Protein AF-A0A062BTD9-F1 (afdb_monomer_lite)

Secondary structure (DSSP, 8-state):
------TT-EEEEEEE-GGG--EEEEEEETTT--EEEEEESSS-HHHHHHHHHHHHTTS-HHHH--

pLDDT: mean 84.96, std 15.22, range [45.41, 97.69]

Structure (mmCIF, N/CA/C/O backbone):
data_AF-A0A062BTD9-F1
#
_entry.id   AF-A0A062BTD9-F1
#
loop_
_atom_site.group_PDB
_atom_site.id
_atom_site.type_symbol
_atom_site.label_atom_id
_atom_site.label_alt_id
_atom_site.label_comp_id
_atom_site.label_asym_id
_atom_site.label_entity_id
_atom_site.label_seq_id
_atom_site.pdbx_PDB_ins_code
_atom_site.Cartn_x
_atom_site.Cartn_y
_atom_site.Cartn_z
_atom_site.occupancy
_atom_site.B_iso_or_equiv
_atom_site.auth_seq_id
_atom_site.auth_comp_id
_atom_site.auth_asym_id
_atom_site.auth_atom_id
_atom_site.pdbx_PDB_model_num
ATOM 1 N N . VAL A 1 1 ? -6.280 15.987 -24.769 1.00 45.41 1 VAL A N 1
ATOM 2 C CA . VAL A 1 1 ? -6.273 14.862 -23.801 1.00 45.41 1 VAL A CA 1
ATOM 3 C C . VAL A 1 1 ? -4.956 14.121 -23.982 1.00 45.41 1 VAL A C 1
ATOM 5 O O . VAL A 1 1 ? -4.768 13.526 -25.029 1.00 45.41 1 VAL A O 1
ATOM 8 N N . GLN A 1 2 ? -3.995 14.291 -23.064 1.00 46.03 2 GLN A N 1
ATOM 9 C CA . GLN A 1 2 ? -2.634 13.740 -23.197 1.00 46.03 2 GLN A CA 1
ATOM 10 C C . GLN A 1 2 ? -2.650 12.211 -23.088 1.00 46.03 2 GLN A C 1
ATOM 12 O O . GLN A 1 2 ? -3.111 11.661 -22.086 1.00 46.03 2 GLN A O 1
ATOM 17 N N . GLU A 1 3 ? -2.148 11.539 -24.121 1.00 51.97 3 GLU A N 1
ATOM 18 C CA . GLU A 1 3 ? -2.018 10.086 -24.168 1.00 51.97 3 GLU A CA 1
ATOM 19 C C . GLU A 1 3 ? -0.890 9.618 -23.237 1.00 51.97 3 GLU A C 1
ATOM 21 O O . GLU A 1 3 ? 0.298 9.780 -23.506 1.00 51.97 3 GLU A O 1
ATOM 26 N N . ARG A 1 4 ? -1.295 9.036 -22.105 1.00 53.47 4 ARG A N 1
ATOM 27 C CA . ARG A 1 4 ? -0.443 8.429 -21.077 1.00 53.47 4 ARG A CA 1
ATOM 28 C C . ARG A 1 4 ? 0.011 7.042 -21.563 1.00 53.47 4 ARG A C 1
ATOM 30 O O . ARG A 1 4 ? -0.632 6.054 -21.234 1.00 53.47 4 ARG A O 1
ATOM 37 N N . LYS A 1 5 ? 1.065 6.971 -22.381 1.00 46.97 5 LYS A N 1
ATOM 38 C CA . LYS A 1 5 ? 1.590 5.721 -22.982 1.00 46.97 5 LYS A CA 1
ATOM 39 C C . LYS A 1 5 ? 3.054 5.448 -22.607 1.00 46.97 5 LYS A C 1
ATOM 41 O O . LYS A 1 5 ? 3.863 5.116 -23.466 1.00 46.97 5 LYS A O 1
ATOM 46 N N . ILE A 1 6 ? 3.412 5.615 -21.334 1.00 51.88 6 ILE A N 1
ATOM 47 C CA . ILE A 1 6 ? 4.749 5.250 -20.841 1.00 51.88 6 ILE A CA 1
ATOM 48 C C . ILE A 1 6 ? 4.580 4.116 -19.817 1.00 51.88 6 ILE A C 1
ATOM 50 O O . ILE A 1 6 ? 3.863 4.314 -18.829 1.00 51.88 6 ILE A O 1
ATOM 54 N N . PRO A 1 7 ? 5.165 2.925 -20.050 1.00 52.31 7 PRO A N 1
ATOM 55 C CA . PRO A 1 7 ? 5.306 1.887 -19.029 1.00 52.31 7 PRO A CA 1
ATOM 56 C C . PRO A 1 7 ? 5.988 2.467 -17.786 1.00 52.31 7 PRO A C 1
ATOM 58 O O . PRO A 1 7 ? 7.015 3.126 -17.916 1.00 52.31 7 PRO A O 1
ATOM 61 N N . GLY A 1 8 ? 5.402 2.274 -16.602 1.00 57.62 8 GLY A N 1
ATOM 62 C CA . GLY A 1 8 ? 5.894 2.894 -15.362 1.00 57.62 8 GLY A CA 1
ATOM 63 C C . GLY A 1 8 ? 5.109 4.122 -14.882 1.00 57.62 8 GLY A C 1
ATOM 64 O O . GLY A 1 8 ? 5.476 4.745 -13.887 1.00 57.62 8 GLY A O 1
ATOM 65 N N . HIS A 1 9 ? 3.996 4.471 -15.536 1.00 71.12 9 HIS A N 1
ATOM 66 C CA . HIS A 1 9 ? 3.043 5.435 -14.983 1.00 71.12 9 HIS A CA 1
ATOM 67 C C . HIS A 1 9 ? 2.196 4.766 -13.896 1.00 71.12 9 HIS A C 1
ATOM 69 O O . HIS A 1 9 ? 1.138 4.191 -14.167 1.00 71.12 9 HIS A O 1
ATOM 75 N N . TRP A 1 10 ? 2.687 4.851 -12.666 1.00 80.88 10 TRP A N 1
ATOM 76 C CA . TRP A 1 10 ? 1.991 4.373 -11.483 1.00 80.88 10 TRP A CA 1
ATOM 77 C C . TRP A 1 10 ? 1.033 5.437 -10.946 1.00 80.88 10 TRP A C 1
ATOM 79 O O . TRP A 1 10 ? 1.420 6.589 -10.757 1.00 80.88 10 TRP A O 1
ATOM 89 N N . GLU A 1 11 ? -0.208 5.048 -10.672 1.00 87.31 11 GLU A N 1
ATOM 90 C CA . GLU A 1 11 ? -1.139 5.833 -9.855 1.00 87.31 11 GLU A CA 1
ATOM 91 C C . GLU A 1 11 ? -1.270 5.178 -8.485 1.00 87.31 11 GLU A C 1
ATOM 93 O O . GLU A 1 11 ? -1.320 3.951 -8.382 1.00 87.31 11 GLU A O 1
ATOM 98 N N . ALA A 1 12 ? -1.312 5.995 -7.436 1.00 90.12 12 ALA A N 1
ATOM 99 C CA . ALA A 1 12 ? -1.509 5.523 -6.078 1.00 90.12 12 ALA A CA 1
ATOM 100 C C . ALA A 1 12 ? -2.626 6.314 -5.404 1.00 90.12 12 ALA A C 1
ATOM 102 O O . ALA A 1 12 ? -2.568 7.540 -5.354 1.00 90.12 12 ALA A O 1
ATOM 103 N N . ASP A 1 13 ? -3.593 5.595 -4.844 1.00 93.00 13 ASP A N 1
ATOM 104 C CA . ASP A 1 13 ? -4.679 6.153 -4.041 1.00 93.00 13 ASP A CA 1
ATOM 105 C C . ASP A 1 13 ? -4.716 5.502 -2.658 1.00 93.00 13 ASP A C 1
ATOM 107 O O . ASP A 1 13 ? -4.249 4.376 -2.453 1.00 93.00 13 ASP A O 1
ATOM 111 N N . LEU A 1 14 ? -5.330 6.201 -1.705 1.00 95.31 14 LEU A N 1
ATOM 112 C CA . LEU A 1 14 ? -5.582 5.699 -0.362 1.00 95.31 14 LEU A CA 1
ATOM 113 C C . LEU A 1 14 ? -7.082 5.484 -0.151 1.00 95.31 14 LEU A C 1
ATOM 115 O O . LEU A 1 14 ? -7.870 6.424 -0.219 1.00 95.31 14 LEU A O 1
ATOM 119 N N . ILE A 1 15 ? -7.467 4.256 0.191 1.00 96.25 15 ILE A N 1
ATOM 120 C CA . ILE A 1 15 ? -8.841 3.911 0.560 1.00 96.25 15 ILE A CA 1
ATOM 121 C C . ILE A 1 15 ? -8.957 3.885 2.082 1.00 96.25 15 ILE A C 1
ATOM 123 O O . ILE A 1 15 ? -8.162 3.242 2.773 1.00 96.25 15 ILE A O 1
ATOM 127 N N . LYS A 1 16 ? -9.986 4.552 2.606 1.00 97.19 16 LYS A N 1
ATOM 128 C CA . LYS A 1 16 ? -10.364 4.528 4.021 1.00 97.19 16 LYS A CA 1
ATOM 129 C C . LYS A 1 16 ? -11.621 3.686 4.211 1.00 97.19 16 LYS A C 1
ATOM 131 O O . LYS A 1 16 ? -12.616 3.879 3.518 1.00 97.19 16 LYS A O 1
ATOM 136 N N . GLY A 1 17 ? -11.566 2.750 5.155 1.00 95.81 17 GLY A N 1
ATOM 137 C CA . GLY A 1 17 ? -12.729 1.960 5.548 1.00 95.81 17 GLY A CA 1
ATOM 138 C C . GLY A 1 17 ? -13.704 2.741 6.429 1.00 95.81 17 GLY A C 1
ATOM 139 O O . GLY A 1 17 ? -13.460 3.894 6.797 1.00 95.81 17 GLY A O 1
ATOM 140 N N . LYS A 1 18 ? -14.803 2.079 6.808 1.00 97.00 18 LYS A N 1
ATOM 141 C CA . LYS A 1 18 ? -15.853 2.644 7.668 1.00 97.00 18 LYS A CA 1
ATOM 142 C C . LYS A 1 18 ? -15.267 3.302 8.923 1.00 97.00 18 LYS A C 1
ATOM 144 O O . LYS A 1 18 ? -14.381 2.748 9.575 1.00 97.00 18 LYS A O 1
ATOM 149 N N . ASP A 1 19 ? -15.779 4.488 9.247 1.00 96.50 19 ASP A N 1
ATOM 150 C CA . ASP A 1 19 ? -15.355 5.314 10.384 1.00 96.50 19 ASP A CA 1
ATOM 151 C C . ASP A 1 19 ? -13.834 5.575 10.431 1.00 96.50 19 ASP A C 1
ATOM 153 O O . ASP A 1 19 ? -13.268 5.766 11.504 1.00 96.50 19 ASP A O 1
ATOM 157 N N . ASN A 1 20 ? -13.142 5.529 9.285 1.00 93.50 20 ASN A N 1
ATOM 158 C CA . ASN A 1 20 ? -11.683 5.637 9.167 1.00 93.50 20 ASN A CA 1
ATOM 159 C C . ASN A 1 20 ? -10.870 4.561 9.918 1.00 93.50 20 ASN A C 1
ATOM 161 O O . ASN A 1 20 ? -9.651 4.717 10.052 1.00 93.50 20 ASN A O 1
ATOM 165 N N . LYS A 1 21 ? -11.503 3.460 10.350 1.00 95.56 21 LYS A N 1
ATOM 166 C CA . LYS A 1 21 ? -10.894 2.411 11.196 1.00 95.56 21 LYS A CA 1
ATOM 167 C C . LYS A 1 21 ? -9.915 1.486 10.470 1.00 95.56 21 LYS A C 1
ATOM 169 O O . LYS A 1 21 ? -9.146 0.792 11.122 1.00 95.56 21 LYS A O 1
ATOM 174 N N . SER A 1 22 ? -9.920 1.475 9.141 1.00 96.62 22 SER A N 1
ATOM 175 C CA . SER A 1 22 ? -8.953 0.734 8.327 1.00 96.62 22 SER A CA 1
ATOM 176 C C . SER A 1 22 ? -8.475 1.578 7.151 1.00 96.62 22 SER A C 1
ATOM 178 O O . SER A 1 22 ? -9.118 2.567 6.775 1.00 96.62 22 SER A O 1
ATOM 180 N N . SER A 1 23 ? -7.319 1.213 6.593 1.00 97.69 23 SER A N 1
ATOM 181 C CA . SER A 1 23 ? -6.768 1.881 5.414 1.00 97.69 23 SER A CA 1
ATOM 182 C C . SER A 1 23 ? -6.081 0.876 4.494 1.00 97.69 23 SER A C 1
ATOM 184 O O . SER A 1 23 ? -5.431 -0.058 4.966 1.00 97.69 23 SER A O 1
ATOM 186 N N . ILE A 1 24 ? -6.213 1.088 3.188 1.00 97.31 24 ILE A N 1
ATOM 187 C CA . ILE A 1 24 ? -5.540 0.311 2.145 1.00 97.31 24 ILE A CA 1
ATOM 188 C C . ILE A 1 24 ? -4.873 1.300 1.194 1.00 97.31 24 ILE A C 1
ATOM 190 O O . ILE A 1 24 ? -5.535 2.211 0.699 1.00 97.31 24 ILE A O 1
ATOM 194 N N . ALA A 1 25 ? -3.580 1.122 0.934 1.00 96.69 25 ALA A N 1
ATOM 195 C CA . ALA A 1 25 ? -2.926 1.774 -0.193 1.00 96.69 25 ALA A CA 1
ATOM 196 C C . ALA A 1 25 ? -3.190 0.963 -1.461 1.00 96.69 25 ALA A C 1
ATOM 198 O O . ALA A 1 25 ? -3.115 -0.268 -1.450 1.00 96.69 25 ALA A O 1
ATOM 199 N N . THR A 1 26 ? -3.468 1.667 -2.546 1.00 95.06 26 THR A N 1
ATOM 200 C CA . THR A 1 26 ? -3.599 1.093 -3.882 1.00 95.06 26 THR A CA 1
ATOM 201 C C . THR A 1 26 ? -2.451 1.587 -4.746 1.00 95.06 26 THR A C 1
ATOM 203 O O . THR A 1 26 ? -2.009 2.725 -4.596 1.00 95.06 26 THR A O 1
ATOM 206 N N . LEU A 1 27 ? -1.945 0.723 -5.619 1.00 92.38 27 LEU A N 1
ATOM 207 C CA . LEU A 1 27 ? -0.921 1.069 -6.595 1.00 92.38 27 LEU A CA 1
ATOM 208 C C . LEU A 1 27 ? -1.258 0.385 -7.920 1.00 92.38 27 LEU A C 1
ATOM 210 O O . LEU A 1 27 ? -1.354 -0.841 -7.980 1.00 92.38 27 LEU A O 1
ATOM 214 N N . ILE A 1 28 ? -1.479 1.185 -8.959 1.00 90.12 28 ILE A N 1
ATOM 215 C CA . ILE A 1 28 ? -2.013 0.738 -10.246 1.00 90.12 28 ILE A CA 1
ATOM 216 C C . ILE A 1 28 ? -1.016 1.059 -11.358 1.00 90.12 28 ILE A C 1
ATOM 218 O O . ILE A 1 28 ? -0.636 2.217 -11.534 1.00 90.12 28 ILE A O 1
ATOM 222 N N . GLU A 1 29 ? -0.640 0.050 -12.147 1.00 87.19 29 GLU A N 1
ATOM 223 C CA . GLU A 1 29 ? 0.084 0.244 -13.408 1.00 87.19 29 GLU A CA 1
ATOM 224 C C . GLU A 1 29 ? -0.937 0.368 -14.539 1.00 87.19 29 GLU A C 1
ATOM 226 O O . GLU A 1 29 ? -1.752 -0.526 -14.777 1.00 87.19 29 GLU A O 1
ATOM 231 N N . ARG A 1 30 ? -0.950 1.507 -15.226 1.00 83.38 30 ARG A N 1
ATOM 232 C CA . ARG A 1 30 ? -2.081 1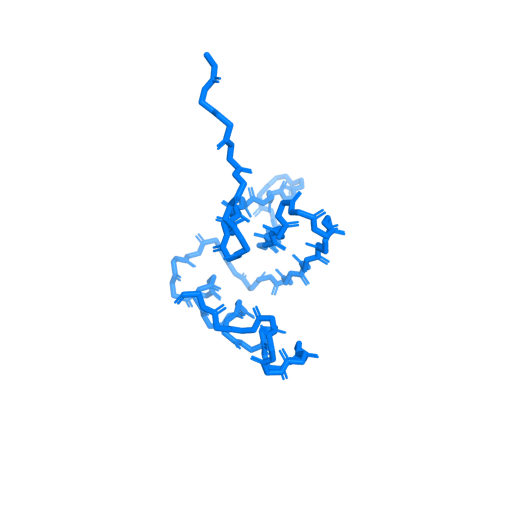.869 -16.092 1.00 83.38 30 ARG A CA 1
ATOM 233 C C . ARG A 1 30 ? -2.145 1.134 -17.419 1.00 83.38 30 ARG A C 1
ATOM 235 O O . ARG A 1 30 ? -3.227 1.070 -18.004 1.00 83.38 30 ARG A O 1
ATOM 242 N N . ASN A 1 31 ? -1.023 0.615 -17.906 1.00 79.38 31 ASN A N 1
ATOM 243 C CA . ASN A 1 31 ? -0.974 -0.069 -19.194 1.00 79.38 31 ASN A CA 1
ATOM 244 C C . ASN A 1 31 ? -1.470 -1.514 -19.055 1.00 79.38 31 ASN A C 1
ATOM 246 O O . ASN A 1 31 ? -2.337 -1.961 -19.802 1.00 79.38 31 ASN A O 1
ATOM 250 N N . THR A 1 32 ? -0.957 -2.219 -18.054 1.00 83.44 32 THR A N 1
ATOM 251 C CA . THR A 1 32 ? -1.264 -3.616 -17.728 1.00 83.44 32 THR A CA 1
ATOM 252 C C . THR A 1 32 ? -2.495 -3.759 -16.838 1.00 83.44 32 THR A C 1
ATOM 254 O O . THR A 1 32 ? -3.047 -4.852 -16.735 1.00 83.44 32 THR A O 1
ATOM 257 N N . ARG A 1 33 ? -2.944 -2.665 -16.205 1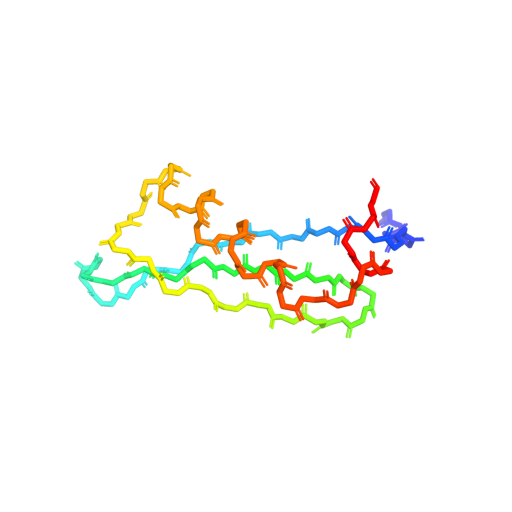.00 86.62 33 ARG A N 1
ATOM 258 C CA . ARG A 1 33 ? -4.013 -2.637 -15.190 1.00 86.62 33 ARG A CA 1
ATOM 259 C C . ARG A 1 33 ? -3.714 -3.528 -13.985 1.00 86.62 33 ARG A C 1
ATOM 261 O O . ARG A 1 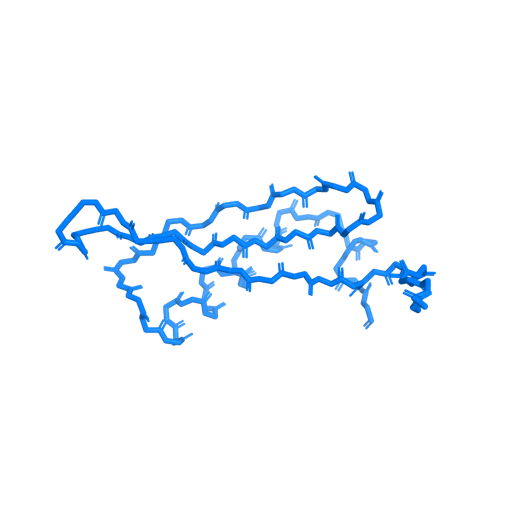33 ? -4.632 -3.954 -13.283 1.00 86.62 33 ARG A O 1
ATOM 268 N N . LEU A 1 34 ? -2.435 -3.797 -13.735 1.00 87.31 34 LEU A N 1
ATOM 269 C CA . LEU A 1 34 ? -1.997 -4.470 -12.526 1.00 87.31 34 LEU A CA 1
ATOM 270 C C . LEU A 1 34 ? -2.347 -3.596 -11.320 1.00 87.31 34 LEU A C 1
ATOM 272 O O . LEU A 1 34 ? -1.953 -2.434 -11.266 1.00 87.31 34 LEU A O 1
ATOM 276 N N . CYS A 1 35 ? -3.074 -4.167 -10.362 1.00 91.31 35 CYS A N 1
ATOM 277 C CA . CYS A 1 35 ? -3.478 -3.493 -9.136 1.00 91.31 35 CYS A CA 1
ATOM 278 C C . CYS A 1 35 ? -2.860 -4.200 -7.932 1.00 91.31 35 CYS A C 1
ATOM 280 O O . CYS A 1 35 ? -3.047 -5.402 -7.738 1.00 91.31 35 CYS A O 1
ATOM 282 N N . ILE A 1 36 ? -2.137 -3.438 -7.120 1.00 92.88 36 ILE A N 1
ATOM 283 C CA . ILE A 1 36 ? -1.594 -3.873 -5.840 1.00 92.88 36 ILE A CA 1
ATOM 284 C C . ILE A 1 36 ? -2.409 -3.219 -4.731 1.00 92.88 36 ILE A C 1
ATOM 286 O O . ILE A 1 36 ? -2.596 -2.002 -4.723 1.00 92.88 36 ILE A O 1
ATOM 290 N N . LEU A 1 37 ? -2.842 -4.032 -3.770 1.00 95.44 37 LEU A N 1
ATOM 291 C CA . LEU A 1 37 ? -3.505 -3.585 -2.551 1.00 95.44 37 LEU A CA 1
ATOM 292 C C . LEU A 1 37 ? -2.616 -3.910 -1.355 1.00 95.44 37 LEU A C 1
ATOM 294 O O . LEU A 1 37 ? -2.220 -5.060 -1.167 1.00 95.44 37 LEU A O 1
ATOM 298 N N . ALA A 1 38 ? -2.327 -2.905 -0.535 1.00 95.75 38 ALA A N 1
ATOM 299 C CA . ALA A 1 38 ? -1.535 -3.066 0.674 1.00 95.75 38 ALA A CA 1
ATOM 300 C C . ALA A 1 38 ? -2.322 -2.567 1.889 1.00 95.75 38 ALA A C 1
ATOM 302 O O . ALA A 1 38 ? -2.620 -1.377 2.007 1.00 95.75 38 ALA A O 1
ATOM 303 N N . THR A 1 39 ? -2.658 -3.481 2.799 1.00 96.00 39 THR A N 1
ATOM 304 C CA . THR A 1 39 ? -3.287 -3.138 4.080 1.00 96.00 39 THR A CA 1
ATOM 305 C C . THR A 1 39 ? -2.318 -2.328 4.930 1.00 96.00 39 THR A C 1
ATOM 307 O O . THR A 1 39 ? -1.151 -2.694 5.069 1.00 96.00 39 THR A O 1
ATOM 310 N N . LEU A 1 40 ? -2.805 -1.238 5.520 1.00 97.38 40 LEU A N 1
ATOM 311 C CA . LEU A 1 40 ? -1.987 -0.337 6.322 1.00 97.38 40 LEU A CA 1
ATOM 312 C C . LEU A 1 40 ? -2.430 -0.343 7.789 1.00 97.38 40 LEU A C 1
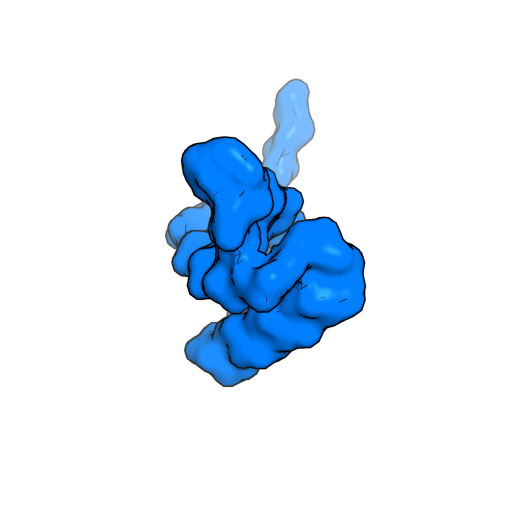ATOM 314 O O . LEU A 1 40 ? -3.634 -0.367 8.059 1.00 97.38 40 LEU A O 1
ATOM 318 N N . PRO A 1 41 ? -1.485 -0.236 8.740 1.00 95.12 41 PRO A N 1
ATOM 319 C CA . PRO A 1 41 ? -1.813 -0.059 10.153 1.00 95.12 41 PRO A CA 1
ATOM 320 C C . PRO A 1 41 ? -2.419 1.325 10.439 1.00 95.12 41 PRO A C 1
ATOM 322 O O . PRO A 1 41 ? -3.233 1.469 11.345 1.00 95.12 41 PRO A O 1
ATOM 325 N N . ASP A 1 42 ? -2.050 2.344 9.658 1.00 94.88 42 ASP A N 1
ATOM 326 C CA . ASP A 1 42 ? -2.615 3.691 9.702 1.00 94.88 42 ASP A CA 1
ATOM 327 C C . ASP A 1 42 ? -2.481 4.401 8.337 1.00 94.88 42 ASP A C 1
ATOM 329 O O . ASP A 1 42 ? -1.912 3.867 7.388 1.00 94.88 42 ASP A O 1
ATOM 333 N N . ALA A 1 43 ? -3.042 5.608 8.223 1.00 94.44 43 ALA A N 1
ATOM 334 C CA . ALA A 1 43 ? -3.044 6.410 6.995 1.00 94.44 43 ALA A CA 1
ATOM 335 C C . ALA A 1 43 ? -1.830 7.357 6.875 1.00 94.44 43 ALA A C 1
ATOM 3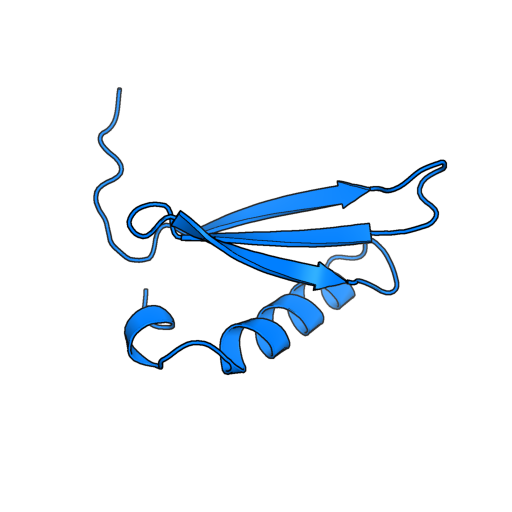37 O O . ALA A 1 43 ? -1.913 8.384 6.202 1.00 94.44 43 ALA A O 1
ATOM 338 N N . LYS A 1 44 ? -0.716 7.071 7.562 1.00 95.38 44 LYS A N 1
ATOM 339 C CA . LYS A 1 44 ? 0.467 7.942 7.534 1.00 95.38 44 LYS A CA 1
ATOM 340 C C . LYS A 1 44 ? 1.346 7.649 6.324 1.00 95.38 44 LYS A C 1
ATOM 342 O O . LYS A 1 44 ? 1.485 6.502 5.901 1.00 95.38 44 LYS A O 1
ATOM 347 N N . ALA A 1 45 ? 2.022 8.687 5.835 1.00 94.25 45 ALA A N 1
ATOM 348 C CA . ALA A 1 45 ? 2.924 8.596 4.689 1.00 94.25 45 ALA A CA 1
ATOM 349 C C . ALA A 1 45 ? 4.015 7.523 4.863 1.00 94.25 45 ALA A C 1
ATOM 351 O O . ALA A 1 45 ? 4.330 6.802 3.920 1.00 94.25 45 ALA A O 1
ATOM 352 N N . GLU A 1 46 ? 4.566 7.371 6.070 1.00 96.50 46 GLU A N 1
ATOM 353 C CA . GLU A 1 46 ? 5.598 6.368 6.345 1.00 96.50 46 GLU A CA 1
ATOM 354 C C . GLU A 1 46 ? 5.065 4.931 6.255 1.00 96.50 46 GLU A C 1
ATOM 356 O O . GLU A 1 46 ? 5.692 4.080 5.618 1.00 96.50 46 GLU A O 1
ATOM 361 N N . SER A 1 47 ? 3.881 4.675 6.820 1.00 96.31 47 SER A N 1
ATOM 362 C CA . SER A 1 47 ? 3.193 3.385 6.723 1.00 96.31 47 SER A CA 1
ATOM 363 C C . SER A 1 47 ? 2.868 3.033 5.272 1.00 96.31 47 SER A C 1
ATOM 365 O O . SER A 1 47 ? 3.130 1.909 4.846 1.00 96.31 47 SER A O 1
ATOM 367 N N . VAL A 1 48 ? 2.370 4.005 4.497 1.00 94.75 48 VAL A N 1
ATOM 368 C CA . VAL A 1 48 ? 2.103 3.853 3.056 1.00 94.75 48 VAL A CA 1
ATOM 369 C C . VAL A 1 48 ? 3.385 3.506 2.302 1.00 94.75 48 VAL A C 1
ATOM 371 O O . VAL A 1 48 ? 3.417 2.505 1.588 1.00 94.75 48 VAL A O 1
ATOM 374 N N . ARG A 1 49 ? 4.461 4.284 2.494 1.00 94.31 49 ARG A N 1
ATOM 375 C CA . ARG A 1 49 ? 5.753 4.049 1.833 1.00 94.31 49 ARG A CA 1
ATOM 376 C C . ARG A 1 49 ? 6.256 2.641 2.118 1.00 94.31 49 ARG A C 1
ATOM 378 O O . ARG A 1 49 ? 6.582 1.914 1.188 1.00 94.31 49 ARG A O 1
ATOM 385 N N . LYS A 1 50 ? 6.299 2.249 3.395 1.00 96.00 50 LYS A N 1
ATOM 386 C CA . LYS A 1 50 ? 6.790 0.931 3.809 1.00 96.00 50 LYS A CA 1
ATOM 387 C C . LYS A 1 50 ? 5.961 -0.189 3.181 1.00 96.00 50 LYS A C 1
ATOM 389 O O . LYS A 1 50 ? 6.533 -1.103 2.600 1.00 96.00 50 LYS A O 1
ATOM 394 N N . ALA A 1 51 ? 4.636 -0.102 3.258 1.00 95.06 51 ALA A N 1
ATOM 395 C CA . ALA A 1 51 ? 3.753 -1.138 2.737 1.00 95.06 51 ALA A CA 1
ATOM 396 C C . ALA A 1 51 ? 3.857 -1.282 1.210 1.00 95.06 51 ALA A C 1
ATOM 398 O O . ALA A 1 51 ? 3.949 -2.402 0.714 1.00 95.06 51 ALA A O 1
ATOM 399 N N . LEU A 1 52 ? 3.913 -0.170 0.468 1.00 91.75 52 LEU A N 1
ATOM 400 C CA . LEU A 1 52 ? 4.085 -0.203 -0.985 1.00 91.75 52 LEU A CA 1
ATOM 401 C C . LEU A 1 52 ? 5.480 -0.693 -1.395 1.00 91.75 52 LEU A C 1
ATOM 403 O O . LEU A 1 52 ? 5.582 -1.491 -2.324 1.00 91.75 52 LEU A O 1
ATOM 407 N N . THR A 1 53 ? 6.549 -0.299 -0.690 1.00 91.69 53 THR A N 1
ATOM 408 C CA . THR A 1 53 ? 7.897 -0.844 -0.929 1.00 91.69 53 THR A CA 1
ATOM 409 C C . THR A 1 53 ? 7.927 -2.359 -0.740 1.00 91.69 53 THR A C 1
ATOM 411 O O . THR A 1 53 ? 8.498 -3.055 -1.576 1.00 91.69 53 THR A O 1
ATOM 414 N N . GLU A 1 54 ? 7.308 -2.885 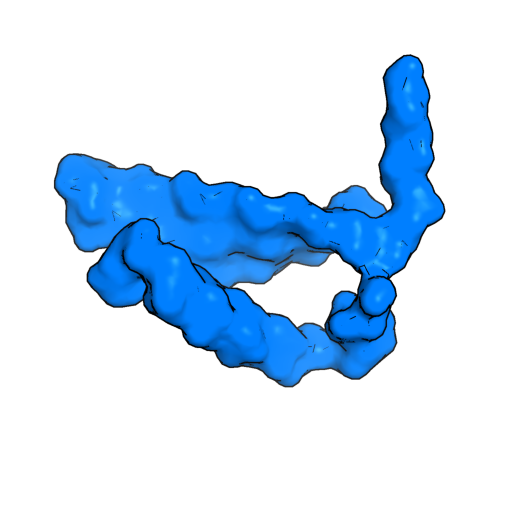0.321 1.00 93.38 54 GLU A N 1
ATOM 415 C CA . GLU A 1 54 ? 7.219 -4.334 0.531 1.00 93.38 54 GLU A CA 1
ATOM 416 C C . GLU A 1 54 ? 6.371 -5.015 -0.549 1.00 93.38 54 GLU A C 1
ATOM 418 O O . GLU A 1 54 ? 6.780 -6.039 -1.089 1.00 93.38 54 GLU A O 1
ATOM 423 N N . ALA A 1 55 ? 5.232 -4.430 -0.923 1.00 90.38 55 ALA A N 1
ATOM 424 C CA . ALA A 1 55 ? 4.357 -4.998 -1.944 1.00 90.38 55 ALA A CA 1
ATOM 425 C C . ALA A 1 55 ? 5.032 -5.061 -3.330 1.00 90.38 55 ALA A C 1
ATOM 427 O O . ALA A 1 55 ? 4.903 -6.052 -4.049 1.00 90.38 55 ALA A O 1
ATOM 428 N N . LEU A 1 56 ? 5.832 -4.051 -3.682 1.00 87.94 56 LEU A N 1
ATOM 429 C CA . LEU A 1 56 ? 6.588 -4.012 -4.937 1.00 87.94 56 LEU A CA 1
ATOM 430 C C . LEU A 1 56 ? 7.660 -5.110 -5.040 1.00 87.94 56 LEU A C 1
ATOM 432 O O . LEU A 1 56 ? 8.030 -5.491 -6.153 1.00 87.94 56 LEU A O 1
ATOM 436 N N . LYS A 1 57 ? 8.139 -5.672 -3.919 1.00 89.88 57 LYS A N 1
ATOM 437 C CA . LYS A 1 57 ? 9.099 -6.794 -3.939 1.00 89.88 57 LYS A CA 1
ATOM 438 C C . LYS A 1 57 ? 8.514 -8.065 -4.550 1.00 89.88 57 LYS A C 1
ATOM 440 O O . LYS A 1 57 ? 9.284 -8.902 -5.015 1.00 89.88 57 LYS A O 1
ATOM 445 N N . TYR A 1 58 ? 7.190 -8.201 -4.581 1.00 86.81 58 TYR A N 1
ATOM 446 C CA . TYR A 1 58 ? 6.515 -9.350 -5.185 1.00 86.81 58 TYR A CA 1
ATOM 447 C C . TYR A 1 58 ? 6.337 -9.218 -6.701 1.00 86.81 58 TYR A C 1
ATOM 449 O O . TYR A 1 58 ? 5.994 -10.194 -7.361 1.00 86.81 58 TYR A O 1
ATOM 457 N N . LEU A 1 59 ? 6.590 -8.039 -7.279 1.00 84.62 59 LEU A N 1
ATOM 458 C CA . LEU A 1 59 ? 6.511 -7.857 -8.726 1.00 84.62 59 LEU A CA 1
ATOM 459 C C . LEU A 1 59 ? 7.761 -8.383 -9.431 1.00 84.62 59 LEU A C 1
ATOM 461 O O . LEU A 1 59 ? 8.848 -8.264 -8.872 1.00 84.62 59 LEU A O 1
ATOM 465 N N . PRO A 1 60 ? 7.676 -8.877 -10.674 1.00 83.00 60 PRO A N 1
ATOM 466 C CA . PRO A 1 60 ? 8.849 -9.084 -11.520 1.00 83.00 60 PRO A CA 1
ATOM 467 C C . PRO A 1 60 ? 9.707 -7.816 -11.618 1.00 83.00 60 PRO A C 1
ATOM 469 O O . PRO A 1 60 ? 9.182 -6.703 -11.666 1.00 83.00 60 PRO A O 1
ATOM 472 N N . ALA A 1 61 ? 11.034 -7.971 -11.662 1.00 80.62 61 ALA A N 1
ATOM 473 C CA . ALA A 1 61 ? 11.964 -6.837 -11.708 1.00 80.62 61 ALA A CA 1
ATOM 474 C C . ALA A 1 61 ? 11.733 -5.919 -12.922 1.00 80.62 61 ALA A C 1
ATOM 476 O O . ALA A 1 61 ? 12.001 -4.722 -12.845 1.00 80.62 61 ALA A O 1
ATOM 477 N N . GLU A 1 62 ? 11.207 -6.473 -14.013 1.00 77.69 62 GLU A N 1
ATOM 478 C CA . GLU A 1 62 ? 10.857 -5.761 -15.246 1.00 77.69 62 GLU A CA 1
ATOM 479 C C . GLU A 1 62 ? 9.754 -4.721 -15.025 1.00 77.69 62 GLU A C 1
ATOM 481 O O . GLU A 1 62 ? 9.794 -3.660 -15.635 1.00 77.69 62 GLU A O 1
ATOM 486 N N . LEU A 1 63 ? 8.818 -4.982 -14.104 1.00 75.38 63 LEU A N 1
ATOM 487 C CA . LEU A 1 63 ? 7.741 -4.051 -13.758 1.00 75.38 63 LEU A CA 1
ATOM 488 C C . LEU A 1 63 ? 8.158 -3.030 -12.691 1.00 75.38 63 LEU A C 1
ATOM 490 O O . LEU A 1 63 ? 7.469 -2.038 -12.499 1.00 75.38 63 LEU A O 1
ATOM 494 N N . ARG A 1 64 ? 9.276 -3.241 -11.984 1.00 72.56 64 ARG A N 1
ATOM 495 C CA . ARG A 1 64 ? 9.743 -2.322 -10.925 1.00 72.56 64 ARG A CA 1
ATOM 496 C C . ARG A 1 64 ? 10.554 -1.139 -11.453 1.00 72.56 64 ARG A C 1
ATOM 498 O O . ARG A 1 64 ? 10.836 -0.220 -10.690 1.00 72.56 64 ARG A O 1
ATOM 505 N N . LYS A 1 65 ? 11.001 -1.197 -12.708 1.00 60.62 65 LYS A N 1
ATOM 506 C CA . LYS A 1 65 ? 11.814 -0.150 -13.332 1.00 60.62 65 LYS A CA 1
ATOM 507 C C . LYS A 1 65 ? 10.886 0.850 -14.019 1.00 60.62 65 LYS A C 1
ATOM 509 O O . LYS A 1 65 ? 10.040 0.465 -14.821 1.00 60.62 65 LYS A O 1
ATOM 514 N N . SER A 1 66 ? 11.026 2.121 -13.673 1.00 57.00 66 SER A N 1
ATOM 515 C CA . SER A 1 66 ? 10.360 3.268 -14.298 1.00 57.00 66 SER A CA 1
ATOM 516 C C . SER A 1 66 ? 11.377 4.387 -14.424 1.00 57.00 66 SER A C 1
ATOM 518 O O . SER A 1 66 ? 12.203 4.505 -13.489 1.00 57.00 66 SER A O 1
#

Sequence (66 aa):
VQERKIPGHWEADLIKGKDNKSSIATLIERNTRLCILATLPDAKAESVRKALTEALKYLPAELRKS

Foldseek 3Di:
DDDPPDQPPKDWDKDADPPSCWIWIWIAGPPVRDIDIFTFPHPDPVRNVVRVVVRCVPDDPVSVDD

Radius of gyration: 13.05 Å; chains: 1; bounding box: 28×24×35 Å